Protein AF-A0A423PJA5-F1 (afdb_monomer)

Organism: NCBI:txid856730

Radius of gyration: 17.94 Å; Cα contacts (8 Å, |Δi|>4): 238; chains: 1; bounding box: 51×31×50 Å

Nearest PDB structures (foldseek):
  8qsy-assembly1_PK  TM=5.350E-01  e=9.791E-05  Haloferax tailed virus 1
  8qsy-assembly1_PD  TM=5.279E-01  e=7.095E-05  Haloferax tailed virus 1
  8qsy-assembly1_PH  TM=5.359E-01  e=2.573E-04  Haloferax tailed virus 1
  8qqn-assembly1_PG  TM=5.393E-01  e=2.927E-04  Haloferax tailed virus 1
  8qsy-assembly1_PL  TM=5.377E-01  e=3.122E-04  Haloferax tailed virus 1

Secondary structure (DSSP, 8-state):
------HHHHHHHHHHHHHHTSS-GGGGSHHHHHHHHHHHHHHHT---S-TTS-HHHHHHHHHHHHHHSEEEEEEETTEEEE-SEEEEEEETTEEEEEEEEE--TTSPEEEEEEGGGEEEEESS--TT-TTS---HHHHTT--HHHHHHHHHHHHHHH-

pLDDT: mean 83.85, std 16.18, range [37.81, 98.19]

Sequence (159 aa):
MEQRANYTEQALQFRADHIIGRRNLAELTGTVQTCVSLWEHGLSQAETSIDLLTPEVLGMAGRSLGFCGEALFVMRGDTLVAANSWTVSTRGSKPVAYRVTVPDTGGGRSDTVLAGEVLHFKIGIPVERPWTGTSPLHRASLTAEMLYAVEDALADVFT

Mean predicted aligned error: 8.32 Å

Solvent-accessible surface area (backbone atoms only — not comparable to full-atom values): 8910 Å² total; per-residue (Å²): 134,85,81,76,74,52,61,67,58,44,55,48,45,52,51,48,50,65,74,64,52,91,56,62,67,34,68,73,29,70,66,47,48,51,55,25,47,52,36,16,52,54,37,28,71,53,88,70,96,50,84,67,62,35,44,65,55,30,19,54,35,20,40,33,29,46,64,51,5,32,32,45,27,37,60,55,87,93,39,66,44,62,42,81,48,73,50,76,44,64,60,94,74,37,68,53,31,34,43,35,28,33,75,47,81,85,64,56,50,78,46,79,46,49,42,91,43,45,51,74,52,65,37,70,58,43,88,94,44,68,79,46,40,33,21,56,51,73,73,66,72,58,49,30,66,60,53,43,54,52,52,55,62,45,45,79,74,78,112

Foldseek 3Di:
DDDQPDLVVLVVVVVVCVVVPPDALLCVFPVLVVVLQCQLQVQLPDDDPQPQSHSNVRSQQSNCCQAFQKWKWFADPSYTFTFPDWDFDDDPLHTFKIFTWGDDSRGTDTDIDTPVRMDMGGDCQDPVRNPHHGHPCVVVVDHSVNSVVVRVVVVVVPD

Structure (mmCIF, N/CA/C/O backbone):
data_AF-A0A423PJA5-F1
#
_entry.id   AF-A0A423PJA5-F1
#
loop_
_atom_site.group_PDB
_atom_site.id
_atom_site.type_symbol
_atom_site.label_atom_id
_atom_site.label_alt_id
_atom_site.label_comp_id
_atom_site.label_asym_id
_atom_site.label_entity_id
_atom_site.label_seq_id
_atom_site.pdbx_PDB_ins_code
_atom_site.Cartn_x
_atom_site.Cartn_y
_atom_site.Cartn_z
_atom_site.occupancy
_atom_site.B_iso_or_equiv
_atom_site.auth_seq_id
_atom_site.auth_comp_id
_atom_site.auth_asym_id
_atom_site.auth_atom_id
_atom_site.pdbx_PDB_model_num
ATOM 1 N N . MET A 1 1 ? -35.897 12.615 -9.085 1.00 37.81 1 MET A N 1
ATOM 2 C CA . MET A 1 1 ? -35.760 11.160 -9.296 1.00 37.81 1 MET A CA 1
ATOM 3 C C . MET A 1 1 ? -34.346 10.939 -9.785 1.00 37.81 1 MET A C 1
ATOM 5 O O . MET A 1 1 ? -34.044 11.270 -10.920 1.00 37.81 1 MET A O 1
ATOM 9 N N . GLU A 1 2 ? -33.462 10.571 -8.867 1.00 41.28 2 GLU A N 1
ATOM 10 C CA . GLU A 1 2 ? -32.017 10.528 -9.082 1.00 41.28 2 GLU A CA 1
ATOM 11 C C . GLU A 1 2 ? -31.650 9.233 -9.813 1.00 41.28 2 GLU A C 1
ATOM 13 O O . GLU A 1 2 ? -32.038 8.134 -9.410 1.00 41.28 2 GLU A O 1
ATOM 18 N N . GLN A 1 3 ? -31.007 9.387 -10.966 1.00 44.28 3 GLN A N 1
ATOM 19 C CA . GLN A 1 3 ? -30.759 8.325 -11.927 1.00 44.28 3 GLN A CA 1
ATOM 20 C C . GLN A 1 3 ? -29.608 7.449 -11.417 1.00 44.28 3 GLN A C 1
ATOM 22 O O . GLN A 1 3 ? -28.446 7.837 -11.480 1.00 44.28 3 GLN A O 1
ATOM 27 N N . ARG A 1 4 ? -29.941 6.264 -10.885 1.00 47.69 4 ARG A N 1
ATOM 28 C CA . ARG A 1 4 ? -28.988 5.174 -10.629 1.00 47.69 4 ARG A CA 1
ATOM 29 C C . ARG A 1 4 ? -28.304 4.815 -11.952 1.00 47.69 4 ARG A C 1
ATOM 31 O O . ARG A 1 4 ? -28.901 4.104 -12.758 1.00 47.69 4 ARG A O 1
ATOM 38 N N . ALA A 1 5 ? -27.090 5.310 -12.183 1.00 49.97 5 ALA A N 1
ATOM 39 C CA . ALA A 1 5 ? -26.222 4.790 -13.237 1.00 49.97 5 ALA A CA 1
ATOM 40 C C . ALA A 1 5 ? -26.128 3.265 -13.071 1.00 49.97 5 ALA A C 1
ATOM 42 O O . ALA A 1 5 ? -25.928 2.769 -11.956 1.00 49.97 5 ALA A O 1
ATOM 43 N N . ASN A 1 6 ? -26.379 2.527 -14.148 1.00 61.97 6 ASN A N 1
ATOM 44 C CA . ASN A 1 6 ? -26.658 1.097 -14.111 1.00 61.97 6 ASN A CA 1
ATOM 45 C C . ASN A 1 6 ? -25.429 0.355 -13.548 1.00 61.97 6 ASN A C 1
ATOM 47 O O . ASN A 1 6 ? -24.307 0.621 -13.968 1.00 61.97 6 ASN A O 1
ATOM 51 N N . TYR A 1 7 ? -25.590 -0.556 -12.585 1.00 56.84 7 TYR A N 1
ATOM 52 C CA . TYR A 1 7 ? -24.458 -1.207 -11.892 1.00 56.84 7 TYR A CA 1
ATOM 53 C C . TYR A 1 7 ? -23.451 -1.868 -12.850 1.00 56.84 7 TYR A C 1
ATOM 55 O O . TYR A 1 7 ? -22.246 -1.880 -12.600 1.00 56.84 7 TYR A O 1
ATOM 63 N N . THR A 1 8 ? -23.936 -2.377 -13.982 1.00 62.88 8 THR A N 1
ATOM 64 C CA . THR A 1 8 ? -23.105 -2.921 -15.059 1.00 62.88 8 THR A CA 1
ATOM 65 C C . THR A 1 8 ? -22.234 -1.851 -15.722 1.00 62.88 8 THR A C 1
ATOM 67 O O . THR A 1 8 ? -21.071 -2.115 -16.005 1.00 62.88 8 THR A O 1
ATOM 70 N N . GLU A 1 9 ? -22.752 -0.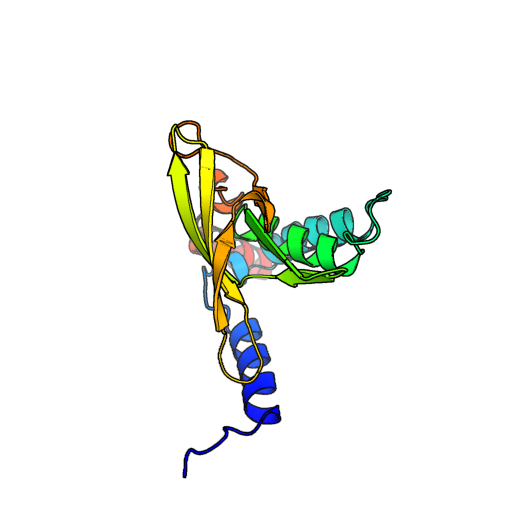639 -15.925 1.00 59.44 9 GLU A N 1
ATOM 71 C CA . GLU A 1 9 ? -21.997 0.490 -16.489 1.00 59.44 9 GLU A CA 1
ATOM 72 C C . GLU A 1 9 ? -20.883 0.927 -15.539 1.00 59.44 9 GLU A C 1
ATOM 74 O O . GLU A 1 9 ? -19.767 1.177 -15.981 1.00 59.44 9 GLU A O 1
ATOM 79 N N . GLN A 1 10 ? -21.141 0.932 -14.229 1.00 58.50 10 GLN A N 1
ATOM 80 C CA . GLN A 1 10 ? -20.127 1.289 -13.233 1.00 58.50 10 GLN A CA 1
ATOM 81 C C . GLN A 1 10 ? -19.026 0.223 -13.132 1.00 58.50 10 GLN A C 1
ATOM 83 O O . GLN A 1 10 ? -17.844 0.559 -13.125 1.00 58.50 10 GLN A O 1
ATOM 88 N N . ALA A 1 11 ? -19.375 -1.068 -13.139 1.00 59.41 11 ALA A N 1
ATOM 89 C CA . ALA A 1 11 ? -18.390 -2.154 -13.176 1.00 59.41 11 ALA A CA 1
ATOM 90 C C . ALA A 1 11 ? -17.549 -2.149 -14.470 1.00 59.41 11 ALA A C 1
ATOM 92 O O . ALA A 1 11 ? -16.344 -2.405 -14.431 1.00 59.41 11 ALA A O 1
ATOM 93 N N . LEU A 1 12 ? -18.164 -1.833 -15.615 1.00 63.25 12 LEU A N 1
ATOM 94 C CA . LEU A 1 12 ? -17.458 -1.653 -16.885 1.00 63.25 12 LEU A CA 1
ATOM 95 C C . LEU A 1 12 ? -16.555 -0.417 -16.860 1.00 63.25 12 LEU A C 1
ATOM 97 O O . LEU A 1 12 ? -15.438 -0.498 -17.359 1.00 63.25 12 LEU A O 1
ATOM 101 N N . GLN A 1 13 ? -16.983 0.677 -16.226 1.00 57.47 13 GLN A N 1
ATOM 102 C CA . GLN A 1 13 ? -16.166 1.876 -16.056 1.00 57.47 13 GLN A CA 1
ATOM 103 C C . GLN A 1 13 ? -14.954 1.611 -15.160 1.00 57.47 13 GLN A C 1
ATOM 105 O O . GLN A 1 13 ? -13.861 2.033 -15.501 1.00 57.47 13 GLN A O 1
ATOM 110 N N . PHE A 1 14 ? -15.094 0.856 -14.066 1.00 53.62 14 PHE A N 1
ATOM 111 C CA . PHE A 1 14 ? -13.943 0.461 -13.243 1.00 53.62 14 PHE A CA 1
ATOM 112 C C . PHE A 1 14 ? -12.952 -0.418 -14.009 1.00 53.62 14 PHE A C 1
ATOM 114 O O . PHE A 1 14 ? -11.743 -0.247 -13.868 1.00 53.62 14 PHE A O 1
ATOM 121 N N . ARG A 1 15 ? -13.445 -1.338 -14.849 1.00 50.06 15 ARG A N 1
ATOM 122 C CA . ARG A 1 15 ? -12.581 -2.115 -15.750 1.00 50.06 15 ARG A CA 1
ATOM 123 C C . ARG A 1 15 ? -11.906 -1.221 -16.784 1.00 50.06 15 ARG A C 1
ATOM 125 O O . ARG A 1 15 ? -10.712 -1.372 -17.004 1.00 50.06 15 ARG A O 1
ATOM 132 N N . ALA A 1 16 ? -12.637 -0.283 -17.379 1.00 43.88 16 ALA A N 1
ATOM 133 C CA . ALA A 1 16 ? -12.084 0.682 -18.320 1.00 43.88 16 ALA A CA 1
ATOM 134 C C . ALA A 1 16 ? -11.022 1.567 -17.649 1.00 43.88 16 ALA A C 1
ATOM 136 O O . ALA A 1 16 ? -9.939 1.714 -18.192 1.00 43.88 16 ALA A O 1
ATOM 137 N N . ASP A 1 17 ? -11.266 2.067 -16.439 1.00 51.88 17 ASP A N 1
ATOM 138 C CA . ASP A 1 17 ? -10.322 2.875 -15.660 1.00 51.88 17 ASP A CA 1
ATOM 139 C C . ASP A 1 17 ? -9.079 2.069 -15.234 1.00 51.88 17 ASP A C 1
ATOM 141 O O . ASP A 1 17 ? -7.977 2.618 -15.200 1.00 51.88 17 ASP A O 1
ATOM 145 N N . HIS A 1 18 ? -9.231 0.769 -14.945 1.00 45.59 18 HIS A N 1
ATOM 146 C CA . HIS A 1 18 ? -8.112 -0.150 -14.706 1.00 45.59 18 HIS A CA 1
ATOM 147 C C . HIS A 1 18 ? -7.272 -0.364 -15.973 1.00 45.59 18 HIS A C 1
ATOM 149 O O . HIS A 1 18 ? -6.048 -0.369 -15.902 1.00 45.59 18 HIS A O 1
ATOM 155 N N . ILE A 1 19 ? -7.924 -0.491 -17.131 1.00 44.16 19 ILE A N 1
ATOM 156 C CA . ILE A 1 19 ? -7.271 -0.620 -18.442 1.00 44.16 19 ILE A CA 1
ATOM 157 C C . ILE A 1 19 ? -6.598 0.700 -18.862 1.00 44.16 19 ILE A C 1
ATOM 159 O O . ILE A 1 19 ? -5.558 0.679 -19.510 1.00 44.16 19 ILE A O 1
ATOM 163 N N . ILE A 1 20 ? -7.167 1.848 -18.481 1.00 45.25 20 ILE A N 1
ATOM 164 C CA . ILE A 1 20 ? -6.730 3.186 -18.913 1.00 45.25 20 ILE A CA 1
ATOM 165 C C . ILE A 1 20 ? -5.661 3.791 -17.978 1.00 45.25 20 ILE A C 1
ATOM 167 O O . ILE A 1 20 ? -5.079 4.817 -18.312 1.00 45.25 20 ILE A O 1
ATOM 171 N N . GLY A 1 21 ? -5.328 3.149 -16.850 1.00 46.75 21 GLY A N 1
ATOM 172 C CA . GLY A 1 21 ? -4.135 3.473 -16.055 1.00 46.75 21 GLY A CA 1
ATOM 173 C C . GLY A 1 21 ? -4.061 4.942 -15.630 1.00 46.75 21 GLY A C 1
ATOM 174 O O . GLY A 1 21 ? -3.254 5.723 -16.127 1.00 46.75 21 GLY A O 1
ATOM 175 N N . ARG A 1 22 ? -4.911 5.353 -14.685 1.00 42.94 22 ARG A N 1
ATOM 176 C CA . ARG A 1 22 ? -5.034 6.761 -14.254 1.00 42.94 22 ARG A CA 1
ATOM 177 C C . ARG A 1 22 ? -3.806 7.335 -13.519 1.00 42.94 22 ARG A C 1
ATOM 179 O O . ARG A 1 22 ? -3.855 8.490 -13.091 1.00 42.94 22 ARG A O 1
ATOM 186 N N . ARG A 1 23 ? -2.726 6.571 -13.328 1.00 53.56 23 ARG A N 1
ATOM 187 C CA . ARG A 1 23 ? -1.501 7.004 -12.639 1.00 53.56 23 ARG A CA 1
ATOM 188 C C . ARG A 1 23 ? -0.270 6.452 -13.354 1.00 53.56 23 ARG A C 1
ATOM 190 O O . ARG A 1 23 ? -0.214 5.267 -13.613 1.00 53.56 23 ARG A O 1
ATOM 197 N N . ASN A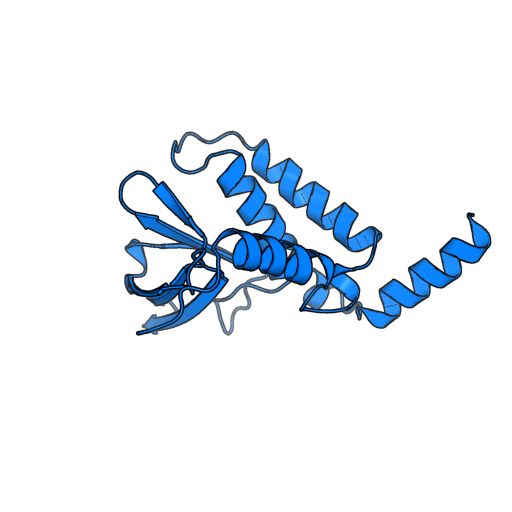 1 24 ? 0.681 7.347 -13.644 1.00 54.94 24 ASN A N 1
ATOM 198 C CA . ASN A 1 24 ? 2.034 7.111 -14.168 1.00 54.94 24 ASN A CA 1
ATOM 199 C C . ASN A 1 24 ? 2.169 6.093 -15.319 1.00 54.94 24 ASN A C 1
ATOM 201 O O . ASN A 1 24 ? 1.989 4.901 -15.130 1.00 54.94 24 ASN A O 1
ATOM 205 N N . LEU A 1 25 ? 2.689 6.534 -16.472 1.00 57.84 25 LEU A N 1
ATOM 206 C CA . LEU A 1 25 ? 3.073 5.669 -17.608 1.00 57.84 25 LEU A CA 1
ATOM 207 C C . LEU A 1 25 ? 3.921 4.433 -17.196 1.00 57.84 25 LEU A C 1
ATOM 209 O O . LEU A 1 25 ? 3.875 3.413 -17.868 1.00 57.84 25 LEU A O 1
ATOM 213 N N . ALA A 1 26 ? 4.631 4.481 -16.058 1.00 58.00 26 ALA A N 1
ATOM 214 C CA . ALA A 1 26 ? 5.412 3.379 -15.497 1.00 58.00 26 ALA A CA 1
ATOM 215 C C . ALA A 1 26 ? 4.518 2.192 -15.135 1.00 58.00 26 ALA A C 1
ATOM 217 O O . ALA A 1 26 ? 4.919 1.051 -15.326 1.00 58.00 26 ALA A O 1
ATOM 218 N N . GLU A 1 27 ? 3.306 2.452 -14.636 1.00 63.88 27 GLU A N 1
ATOM 219 C CA . GLU A 1 27 ? 2.331 1.411 -14.320 1.00 63.88 27 GLU A CA 1
ATOM 220 C C . GLU A 1 27 ? 1.878 0.666 -15.580 1.00 63.88 27 GLU A C 1
ATOM 222 O O . GLU A 1 27 ? 1.397 -0.451 -15.471 1.00 63.88 27 GLU A O 1
ATOM 227 N N . LEU A 1 28 ? 2.064 1.229 -16.776 1.00 69.06 28 LEU A N 1
ATOM 228 C CA . LEU A 1 28 ? 1.690 0.592 -18.041 1.00 69.06 28 LEU A CA 1
ATOM 229 C C . LEU A 1 28 ? 2.825 -0.231 -18.670 1.00 69.06 28 LEU A C 1
ATOM 231 O O . LEU A 1 28 ? 2.580 -0.956 -19.629 1.00 69.06 28 LEU A O 1
ATOM 235 N N . THR A 1 29 ? 4.046 -0.145 -18.136 1.00 82.62 29 THR A N 1
ATOM 236 C CA . THR A 1 29 ? 5.208 -0.886 -18.656 1.00 82.62 29 THR A CA 1
ATOM 237 C C . THR A 1 29 ? 5.144 -2.370 -18.288 1.00 82.62 29 THR A C 1
ATOM 239 O O . THR A 1 29 ? 4.713 -2.743 -17.186 1.00 82.62 29 THR A O 1
ATOM 242 N N . GLY A 1 30 ? 5.601 -3.238 -19.193 1.00 83.06 30 GLY A N 1
ATOM 243 C CA . GLY A 1 30 ? 5.575 -4.692 -18.993 1.00 83.06 30 GLY A CA 1
ATOM 244 C C . GLY A 1 30 ? 6.488 -5.141 -17.848 1.00 83.06 30 GLY A C 1
ATOM 245 O O . GLY A 1 30 ? 6.139 -6.030 -17.064 1.00 83.06 30 GLY A O 1
ATOM 246 N N . THR A 1 31 ? 7.630 -4.473 -17.689 1.00 87.31 31 THR A N 1
ATOM 247 C CA . THR A 1 31 ? 8.605 -4.732 -16.626 1.00 87.31 31 THR A CA 1
ATOM 248 C C . THR A 1 31 ? 8.022 -4.406 -15.258 1.00 87.31 31 THR A C 1
ATOM 250 O O . THR A 1 31 ? 8.132 -5.215 -14.334 1.00 87.31 31 THR A O 1
ATOM 253 N N . VAL A 1 32 ? 7.354 -3.256 -15.103 1.00 87.69 32 VAL A N 1
ATOM 254 C CA . VAL A 1 32 ? 6.719 -2.901 -13.824 1.00 87.69 32 VAL A CA 1
ATOM 255 C C . VAL A 1 32 ? 5.585 -3.857 -13.509 1.00 87.69 32 VAL A C 1
ATOM 257 O O . VAL A 1 32 ? 5.533 -4.350 -12.385 1.00 87.69 32 VAL A O 1
ATOM 260 N N . GLN A 1 33 ? 4.716 -4.175 -14.473 1.00 89.25 33 GLN A N 1
ATOM 261 C CA . GLN A 1 33 ? 3.634 -5.137 -14.244 1.00 89.25 33 GLN A CA 1
ATOM 262 C C . GLN A 1 33 ? 4.172 -6.517 -13.847 1.00 89.25 33 GLN A C 1
ATOM 264 O O . GLN A 1 33 ? 3.621 -7.141 -12.941 1.00 89.25 33 GLN A O 1
ATOM 269 N N . THR A 1 34 ? 5.286 -6.965 -14.433 1.00 91.31 34 THR A N 1
ATOM 270 C CA . THR A 1 34 ? 5.953 -8.219 -14.043 1.00 91.31 34 THR A CA 1
ATOM 271 C C . THR A 1 34 ? 6.469 -8.150 -12.605 1.00 91.31 34 THR A C 1
ATOM 273 O O . THR A 1 34 ? 6.167 -9.025 -11.794 1.00 91.31 34 THR A O 1
ATOM 276 N N . CYS A 1 35 ? 7.191 -7.085 -12.248 1.00 91.31 35 CYS A N 1
ATOM 277 C CA . CYS A 1 35 ? 7.686 -6.875 -10.887 1.00 91.31 35 CYS A CA 1
ATOM 278 C C . CYS A 1 35 ? 6.547 -6.805 -9.863 1.00 91.31 35 CYS A C 1
ATOM 280 O O . CYS A 1 35 ? 6.620 -7.452 -8.823 1.00 91.31 35 CYS A O 1
ATOM 282 N N . VAL A 1 36 ? 5.480 -6.058 -10.145 1.00 92.50 36 VAL A N 1
ATOM 283 C CA . VAL A 1 36 ? 4.322 -5.955 -9.250 1.00 92.50 36 VAL A CA 1
ATOM 284 C C . VAL A 1 36 ? 3.591 -7.293 -9.138 1.00 92.50 36 VAL A C 1
ATOM 286 O O . VAL A 1 36 ? 3.191 -7.666 -8.038 1.00 92.50 36 VAL A O 1
ATOM 289 N N . SER A 1 37 ? 3.493 -8.058 -10.228 1.00 94.38 37 SER A N 1
ATOM 290 C CA . SER A 1 37 ? 2.908 -9.404 -10.203 1.00 94.38 37 SER A CA 1
ATOM 291 C C . SER A 1 37 ? 3.679 -10.344 -9.275 1.00 94.38 37 SER A C 1
ATOM 293 O O . SER A 1 37 ? 3.056 -11.132 -8.573 1.00 94.38 37 SER A O 1
ATOM 295 N N . LEU A 1 38 ? 5.014 -10.230 -9.195 1.00 95.12 38 LEU A N 1
ATOM 296 C CA . LEU A 1 38 ? 5.815 -11.001 -8.232 1.00 95.12 38 LEU A CA 1
ATOM 297 C C . LEU A 1 38 ? 5.459 -10.661 -6.779 1.00 95.12 38 LEU A C 1
ATOM 299 O O . LEU A 1 38 ? 5.416 -11.554 -5.936 1.00 95.12 38 LEU A O 1
ATOM 303 N N . TRP A 1 39 ? 5.188 -9.390 -6.477 1.00 94.88 39 TRP A N 1
ATOM 304 C CA . TRP A 1 39 ? 4.789 -8.956 -5.135 1.00 94.88 39 TRP A CA 1
ATOM 305 C C . TRP A 1 39 ? 3.384 -9.436 -4.785 1.00 94.88 39 TRP A C 1
ATOM 307 O O . TRP A 1 39 ? 3.168 -9.968 -3.700 1.00 94.88 39 TRP A O 1
ATOM 317 N N . GLU A 1 40 ? 2.446 -9.261 -5.713 1.00 96.12 40 GLU A N 1
ATOM 318 C CA . GLU A 1 40 ? 1.065 -9.724 -5.598 1.00 96.12 40 GLU A CA 1
ATOM 319 C C . GLU A 1 40 ? 1.014 -11.241 -5.359 1.00 96.12 40 GLU A C 1
ATOM 321 O O . GLU A 1 40 ? 0.445 -11.688 -4.362 1.00 96.12 40 GLU A O 1
ATOM 326 N N . HIS A 1 41 ? 1.692 -12.032 -6.199 1.00 96.88 41 HIS A N 1
ATOM 327 C CA . HIS A 1 41 ? 1.758 -13.483 -6.022 1.00 96.88 41 HIS A CA 1
ATOM 328 C C . HIS A 1 41 ? 2.477 -13.872 -4.732 1.00 96.88 41 HIS A C 1
ATOM 330 O O . HIS A 1 41 ? 1.944 -14.668 -3.962 1.00 96.88 41 HIS A O 1
ATOM 336 N N . GLY A 1 42 ? 3.656 -13.302 -4.471 1.00 96.06 42 GLY A N 1
ATOM 337 C CA . GLY A 1 42 ? 4.460 -13.644 -3.299 1.00 96.06 42 GLY A CA 1
ATOM 338 C C . GLY A 1 42 ? 3.713 -13.421 -1.984 1.00 96.06 42 GLY A C 1
ATOM 339 O O . GLY A 1 42 ? 3.752 -14.280 -1.109 1.00 96.06 42 GLY A O 1
ATOM 340 N N . LEU A 1 43 ? 2.981 -12.309 -1.862 1.00 96.50 43 LEU A N 1
ATOM 341 C CA . LEU A 1 43 ? 2.156 -12.040 -0.683 1.00 96.50 43 LEU A CA 1
ATOM 342 C C . LEU A 1 43 ? 0.902 -12.917 -0.632 1.00 96.50 43 LEU A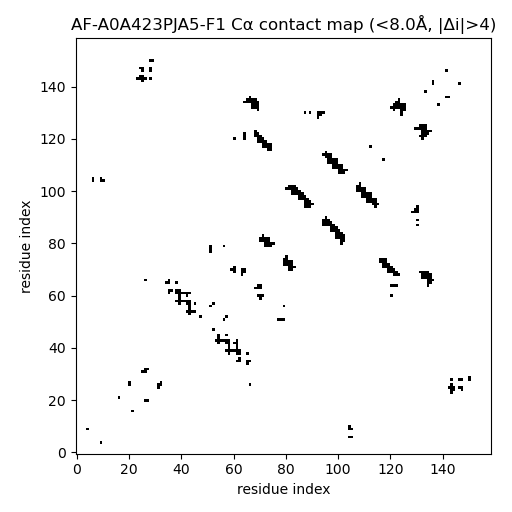 C 1
ATOM 344 O O . LEU A 1 43 ? 0.565 -13.391 0.447 1.00 96.50 43 LEU A O 1
ATOM 348 N N . SER A 1 44 ? 0.243 -13.195 -1.761 1.00 97.38 44 SER A N 1
ATOM 349 C CA . SER A 1 44 ? -0.939 -14.076 -1.777 1.00 97.38 44 SER A CA 1
ATOM 350 C C . SER A 1 44 ? -0.651 -15.501 -1.284 1.00 97.38 44 SER A C 1
ATOM 352 O O . SER A 1 44 ? -1.544 -16.166 -0.769 1.00 97.38 44 SER A O 1
ATOM 354 N N . GLN A 1 45 ? 0.592 -15.969 -1.433 1.00 97.25 45 GLN A N 1
ATOM 355 C CA . GLN A 1 45 ? 1.036 -17.296 -0.998 1.00 97.25 45 GLN A CA 1
ATOM 356 C C . GLN A 1 45 ? 1.612 -17.301 0.427 1.00 97.25 45 GLN A C 1
ATOM 358 O O . GLN A 1 45 ? 2.059 -18.345 0.898 1.00 97.25 45 GLN A O 1
ATOM 363 N N . ALA A 1 46 ? 1.661 -16.154 1.110 1.00 95.38 46 ALA A N 1
ATOM 364 C CA . ALA A 1 46 ? 2.245 -16.080 2.440 1.00 95.38 46 ALA A CA 1
ATOM 365 C C . ALA A 1 46 ? 1.355 -16.786 3.474 1.00 95.38 46 ALA A C 1
ATOM 367 O O . ALA A 1 46 ? 0.156 -16.528 3.576 1.00 95.38 46 ALA A O 1
ATOM 368 N N . GLU A 1 47 ? 1.963 -17.655 4.279 1.00 94.56 47 GLU A N 1
ATOM 369 C CA . GLU A 1 47 ? 1.279 -18.328 5.379 1.00 94.56 47 GLU A CA 1
ATOM 370 C C . GLU A 1 47 ? 1.110 -17.380 6.573 1.00 94.56 47 GLU A C 1
ATOM 372 O O . GLU A 1 47 ? 2.037 -16.679 6.984 1.00 94.56 47 GLU A O 1
ATOM 377 N N . THR A 1 48 ? -0.088 -17.369 7.153 1.00 93.50 48 THR A N 1
ATOM 378 C CA . THR A 1 48 ? -0.451 -16.504 8.278 1.00 93.50 48 THR A CA 1
ATOM 379 C C . THR A 1 48 ? -1.369 -17.247 9.238 1.00 93.50 48 THR A C 1
ATOM 381 O O . THR A 1 48 ? -2.217 -18.030 8.823 1.00 93.50 48 THR A O 1
ATOM 384 N N . SER A 1 49 ? -1.216 -16.987 10.536 1.00 94.62 49 SER A N 1
ATOM 385 C CA . SER A 1 49 ? -2.133 -17.467 11.577 1.00 94.62 49 SER A CA 1
ATOM 386 C C . SER A 1 49 ? -3.350 -16.554 11.776 1.00 94.62 49 SER A C 1
ATOM 388 O O . SER A 1 49 ? -4.138 -16.776 12.691 1.00 94.62 49 SER A O 1
ATOM 390 N N . ILE A 1 50 ? -3.476 -15.495 10.968 1.00 94.50 50 ILE A N 1
ATOM 391 C CA . ILE A 1 50 ? -4.549 -14.501 11.047 1.00 94.50 50 ILE A CA 1
ATOM 392 C C . ILE A 1 50 ? -5.548 -14.747 9.918 1.00 94.50 50 ILE A C 1
ATOM 394 O O . ILE A 1 50 ? -5.250 -14.442 8.764 1.00 94.50 50 ILE A O 1
ATOM 398 N N . ASP A 1 51 ? -6.753 -15.193 10.269 1.00 93.50 51 ASP A N 1
ATOM 399 C CA . ASP A 1 51 ? -7.809 -15.559 9.310 1.00 93.50 51 ASP A CA 1
ATOM 400 C C . ASP A 1 51 ? -8.239 -14.403 8.389 1.00 93.50 51 ASP A C 1
ATOM 402 O O . ASP A 1 51 ? -8.614 -14.615 7.238 1.00 93.50 51 ASP A O 1
ATOM 406 N N . LEU A 1 52 ? -8.147 -13.158 8.872 1.00 94.81 52 LEU A N 1
ATOM 407 C CA . LEU A 1 52 ? -8.474 -11.960 8.090 1.00 94.81 52 LEU A CA 1
ATOM 408 C C . LEU A 1 52 ? -7.486 -11.688 6.948 1.00 94.81 52 LEU A C 1
ATOM 410 O O . LEU A 1 52 ? -7.837 -11.015 5.979 1.00 94.81 52 LEU A O 1
ATOM 414 N N . LEU A 1 53 ? -6.247 -12.171 7.057 1.00 95.88 53 LEU A N 1
ATOM 415 C CA . LEU A 1 53 ? -5.200 -11.974 6.056 1.00 95.88 53 LEU A CA 1
ATOM 416 C C . LEU A 1 53 ? -5.279 -13.062 4.986 1.00 95.88 53 LEU A C 1
ATOM 418 O O . LEU A 1 53 ? -4.357 -13.849 4.800 1.00 95.88 53 LEU A O 1
ATOM 422 N N . THR A 1 54 ? -6.408 -13.108 4.284 1.00 96.12 54 THR A N 1
ATOM 423 C CA . THR A 1 54 ? -6.624 -14.072 3.205 1.00 96.12 54 THR A CA 1
ATOM 424 C C . THR A 1 54 ? -5.628 -13.854 2.054 1.00 96.12 54 THR A C 1
ATOM 426 O O . THR A 1 54 ? -5.126 -12.736 1.875 1.00 96.12 54 THR A O 1
ATOM 429 N N . PRO A 1 55 ? -5.381 -14.875 1.210 1.00 96.94 55 PRO A N 1
ATOM 430 C CA . PRO A 1 55 ? -4.579 -14.733 -0.008 1.00 96.94 55 PRO A CA 1
ATOM 431 C C . PRO A 1 55 ? -4.984 -13.541 -0.884 1.00 96.94 55 PRO A C 1
ATOM 433 O O . PRO A 1 55 ? -4.130 -12.859 -1.445 1.00 96.94 55 PRO A O 1
ATOM 436 N N . GLU A 1 56 ? -6.286 -13.252 -0.966 1.00 96.31 56 GLU A N 1
ATOM 437 C CA . GLU A 1 56 ? -6.828 -12.118 -1.717 1.00 96.31 56 GLU A CA 1
ATOM 438 C C . GLU A 1 56 ? -6.425 -10.772 -1.096 1.00 96.31 56 GLU A C 1
ATOM 440 O O . GLU A 1 56 ? -5.934 -9.885 -1.795 1.00 96.31 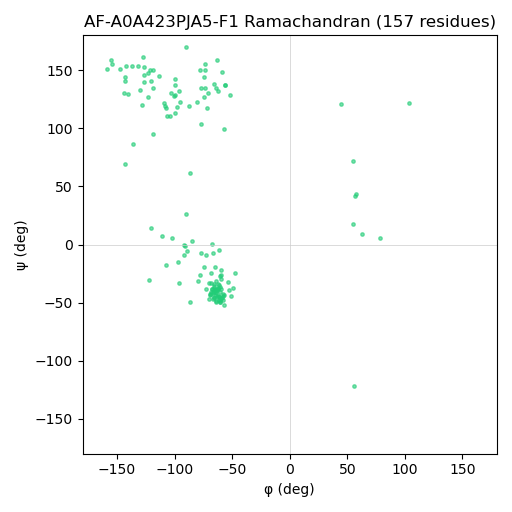56 GLU A O 1
ATOM 445 N N . VAL A 1 57 ? -6.569 -10.624 0.227 1.00 96.88 57 VAL A N 1
ATOM 446 C CA . VAL A 1 57 ? -6.162 -9.409 0.953 1.00 96.88 57 VAL A CA 1
ATOM 447 C C . VAL A 1 57 ? -4.664 -9.171 0.810 1.00 96.88 57 VAL A C 1
ATOM 449 O O . VAL A 1 57 ? -4.236 -8.047 0.536 1.00 96.88 57 VAL A O 1
ATOM 452 N N . LEU A 1 58 ? -3.862 -10.223 0.968 1.00 97.62 58 LEU A N 1
ATOM 453 C CA . LEU A 1 58 ? -2.412 -10.136 0.843 1.00 97.62 58 LEU A CA 1
ATOM 454 C C . LEU A 1 58 ? -1.981 -9.846 -0.601 1.00 97.62 58 LEU A C 1
ATOM 456 O O . LEU A 1 58 ? -1.088 -9.024 -0.804 1.00 97.62 58 LEU A O 1
ATOM 460 N N . GLY A 1 59 ? -2.653 -10.421 -1.600 1.00 97.50 59 GLY A N 1
ATOM 461 C CA . GLY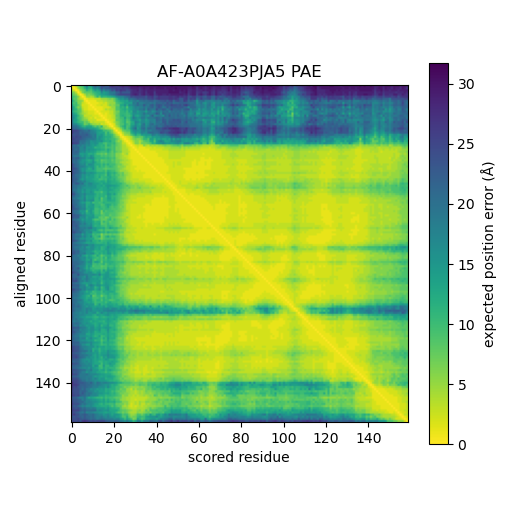 A 1 59 ? -2.442 -10.091 -3.011 1.00 97.50 59 GLY A CA 1
ATOM 462 C C . GLY A 1 59 ? -2.735 -8.618 -3.311 1.00 97.50 59 GLY A C 1
ATOM 463 O O . GLY A 1 59 ? -1.877 -7.909 -3.845 1.00 97.50 59 GLY A O 1
ATOM 464 N N . MET A 1 60 ? -3.894 -8.110 -2.869 1.00 95.94 60 MET A N 1
ATOM 465 C CA . MET A 1 60 ? -4.242 -6.686 -2.980 1.00 95.94 60 MET A CA 1
ATOM 466 C C . MET A 1 60 ? -3.202 -5.789 -2.299 1.00 95.94 60 MET A C 1
ATOM 468 O O 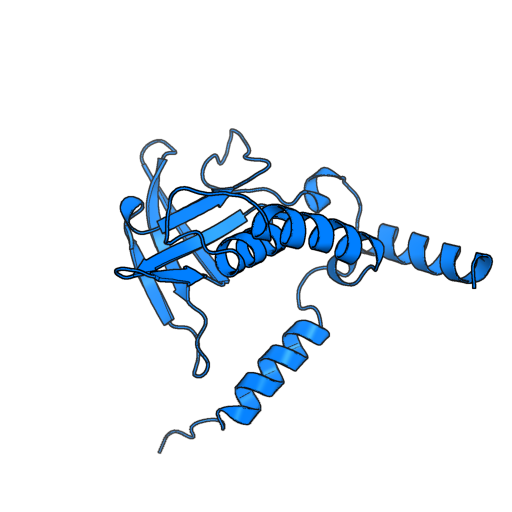. MET A 1 60 ? -2.792 -4.768 -2.860 1.00 95.94 60 MET A O 1
ATOM 472 N N . ALA A 1 61 ? -2.745 -6.177 -1.105 1.00 96.75 61 ALA A N 1
ATOM 473 C CA . ALA A 1 61 ? -1.695 -5.462 -0.395 1.00 96.75 61 ALA A CA 1
ATOM 474 C C . ALA A 1 61 ? -0.394 -5.449 -1.208 1.00 96.75 61 ALA A C 1
ATOM 476 O O . ALA A 1 61 ? 0.185 -4.383 -1.399 1.00 96.75 61 ALA A O 1
ATOM 477 N N . GLY A 1 62 ? 0.036 -6.595 -1.741 1.00 96.31 62 GLY A N 1
ATOM 478 C CA . GLY A 1 62 ? 1.251 -6.712 -2.547 1.00 96.31 62 GLY A CA 1
ATOM 479 C C . GLY A 1 62 ? 1.232 -5.833 -3.784 1.00 96.31 62 GLY A C 1
ATOM 480 O O . GLY A 1 62 ? 2.182 -5.080 -4.012 1.00 96.31 62 GLY A O 1
ATOM 481 N N . ARG A 1 63 ? 0.116 -5.837 -4.517 1.00 94.56 63 ARG A N 1
ATOM 482 C CA . ARG A 1 63 ? -0.068 -4.966 -5.678 1.00 94.56 63 ARG A CA 1
ATOM 483 C C . ARG A 1 63 ? 0.022 -3.484 -5.302 1.00 94.56 63 ARG A C 1
ATOM 485 O O . ARG A 1 63 ? 0.775 -2.728 -5.916 1.00 94.56 63 ARG A O 1
ATOM 492 N N . SER A 1 64 ? -0.707 -3.065 -4.266 1.00 93.44 64 SER A N 1
ATOM 493 C CA . SER A 1 64 ? -0.725 -1.668 -3.808 1.00 93.44 64 SER A CA 1
ATOM 494 C C . SER A 1 64 ? 0.640 -1.211 -3.278 1.00 93.44 64 SER A C 1
ATOM 496 O O . SER A 1 64 ? 1.090 -0.103 -3.573 1.00 93.44 64 SER A O 1
ATOM 498 N N . LEU A 1 65 ? 1.355 -2.076 -2.553 1.00 94.38 65 LEU A N 1
ATOM 499 C CA . LEU A 1 65 ? 2.718 -1.812 -2.090 1.00 94.38 65 LEU A CA 1
ATOM 500 C C . LEU A 1 65 ? 3.699 -1.662 -3.260 1.00 94.38 65 LEU A C 1
ATOM 502 O O . LEU A 1 65 ? 4.536 -0.760 -3.227 1.00 94.38 65 LEU A O 1
ATOM 506 N N . GLY A 1 66 ? 3.575 -2.489 -4.300 1.00 90.56 66 GLY A N 1
ATOM 507 C CA . GLY A 1 66 ? 4.406 -2.403 -5.501 1.00 90.56 66 GLY A CA 1
ATOM 508 C C . GLY A 1 66 ? 4.273 -1.061 -6.230 1.00 90.56 66 GLY A C 1
ATOM 509 O O . GLY A 1 66 ? 5.282 -0.487 -6.640 1.00 90.56 66 GLY A O 1
ATOM 510 N N . PHE A 1 67 ? 3.056 -0.516 -6.328 1.00 87.25 67 PHE A N 1
ATOM 511 C CA . PHE A 1 67 ? 2.813 0.762 -7.009 1.00 87.25 67 PHE A CA 1
ATOM 512 C C . PHE A 1 67 ? 2.984 1.990 -6.126 1.00 87.25 67 PHE A C 1
ATOM 514 O O . PHE A 1 67 ? 3.662 2.943 -6.510 1.00 87.25 67 PHE A O 1
ATOM 521 N N . CYS A 1 68 ? 2.368 1.997 -4.948 1.00 86.12 68 CYS A N 1
ATOM 522 C CA . CYS A 1 68 ? 2.247 3.191 -4.113 1.00 86.12 68 CYS A CA 1
ATOM 523 C C . CYS A 1 68 ? 3.154 3.147 -2.880 1.00 86.12 68 CYS A C 1
ATOM 525 O O . CYS A 1 68 ? 3.445 4.185 -2.291 1.00 86.12 68 CYS A O 1
ATOM 527 N N . GLY A 1 69 ? 3.646 1.966 -2.501 1.00 92.06 69 GLY A N 1
ATOM 528 C CA . GLY A 1 69 ? 4.419 1.773 -1.273 1.00 92.06 69 GLY A CA 1
ATOM 529 C C . GLY A 1 69 ? 3.572 1.699 -0.005 1.00 92.06 69 GLY A C 1
ATOM 530 O O . GLY A 1 69 ? 4.118 1.629 1.097 1.00 92.06 69 GLY A O 1
ATOM 531 N N . GLU A 1 70 ? 2.249 1.698 -0.144 1.00 95.25 70 GLU A N 1
ATOM 532 C CA . GLU A 1 70 ? 1.300 1.620 0.960 1.00 95.25 70 GLU A CA 1
ATOM 533 C C . GLU A 1 70 ? 0.033 0.863 0.547 1.00 95.25 70 GLU A C 1
ATOM 535 O O . GLU A 1 70 ? -0.343 0.845 -0.625 1.00 95.25 70 GLU A O 1
ATOM 540 N N . ALA A 1 71 ? -0.606 0.213 1.518 1.00 96.31 71 ALA A N 1
ATOM 541 C CA . ALA A 1 71 ? -1.904 -0.439 1.377 1.00 96.31 71 ALA A CA 1
ATOM 542 C C . ALA A 1 71 ? -2.686 -0.267 2.683 1.00 96.31 71 ALA A C 1
ATOM 544 O O . ALA A 1 71 ? -2.147 -0.529 3.765 1.00 96.31 71 ALA A O 1
ATOM 545 N N . LEU A 1 72 ? -3.942 0.172 2.597 1.00 96.94 72 LEU A N 1
ATOM 546 C CA . LEU A 1 72 ? -4.781 0.417 3.766 1.00 96.94 72 LEU A CA 1
ATOM 547 C C . LEU A 1 72 ? -6.066 -0.397 3.688 1.00 96.94 72 LEU A C 1
ATOM 549 O O . LEU A 1 72 ? -6.825 -0.304 2.724 1.00 96.94 72 LEU A O 1
ATOM 553 N N . PHE A 1 73 ? -6.324 -1.142 4.756 1.00 97.56 73 PHE A N 1
ATOM 554 C CA . PHE A 1 73 ? -7.548 -1.896 4.959 1.00 97.56 73 PHE A CA 1
ATOM 555 C C . PHE A 1 73 ? -8.234 -1.418 6.227 1.00 97.56 73 PHE A C 1
ATOM 557 O O . PHE A 1 73 ? -7.593 -1.143 7.242 1.00 97.56 73 PHE A O 1
ATOM 564 N N . VAL A 1 74 ? -9.551 -1.328 6.173 1.00 96.88 74 VAL A N 1
ATOM 565 C CA . VAL A 1 74 ? -10.389 -0.964 7.302 1.00 96.88 74 VAL A CA 1
ATOM 566 C C . VAL A 1 74 ? -10.990 -2.235 7.884 1.00 96.88 74 VAL A C 1
ATOM 568 O O . VAL A 1 74 ? -11.591 -3.024 7.157 1.00 96.88 74 VAL A O 1
ATOM 571 N N . MET A 1 75 ? -10.842 -2.426 9.192 1.00 96.38 75 MET A N 1
ATOM 572 C CA . MET A 1 75 ? -11.433 -3.558 9.899 1.00 96.38 75 MET A CA 1
ATOM 573 C C . MET A 1 75 ? -12.940 -3.336 10.060 1.00 96.38 75 MET A C 1
ATOM 575 O O . MET A 1 75 ? -13.398 -2.284 10.527 1.00 96.38 75 MET A O 1
ATOM 579 N N . ARG A 1 76 ? -13.725 -4.322 9.624 1.00 92.44 76 ARG A N 1
ATOM 580 C CA . ARG A 1 76 ? -15.191 -4.320 9.668 1.00 92.44 76 ARG A CA 1
ATOM 581 C C . ARG A 1 76 ? -15.668 -5.688 10.145 1.00 92.44 76 ARG A C 1
ATOM 583 O O . ARG A 1 76 ? -15.929 -6.576 9.336 1.00 92.44 76 ARG A O 1
ATOM 590 N N . GLY A 1 77 ? -15.751 -5.848 11.467 1.00 89.75 77 GLY A N 1
ATOM 591 C CA . GLY A 1 77 ? -16.020 -7.149 12.085 1.00 89.75 77 GLY A CA 1
ATOM 592 C C . GLY A 1 77 ? -14.978 -8.167 11.627 1.00 89.75 77 GLY A C 1
ATOM 593 O O . GLY A 1 77 ? -13.783 -7.907 11.743 1.00 89.75 77 GLY A O 1
ATOM 594 N N . ASP A 1 78 ? -15.444 -9.250 11.011 1.00 90.81 78 ASP A N 1
ATOM 595 C CA . ASP A 1 78 ? -14.603 -10.352 10.535 1.00 90.81 78 ASP A CA 1
ATOM 596 C C . ASP A 1 78 ? -14.122 -10.162 9.084 1.00 90.81 78 ASP A C 1
ATOM 598 O O . ASP A 1 78 ? -13.860 -11.126 8.368 1.00 90.81 78 ASP A O 1
ATOM 602 N N . THR A 1 79 ? -14.025 -8.914 8.613 1.00 92.81 79 THR A N 1
ATOM 603 C CA . THR A 1 79 ? -13.568 -8.602 7.250 1.00 92.81 79 THR A CA 1
ATOM 604 C C . THR A 1 79 ? -12.598 -7.425 7.208 1.00 92.81 79 THR A C 1
ATOM 606 O O . THR A 1 79 ? -12.630 -6.521 8.052 1.00 92.81 79 THR A O 1
ATOM 609 N N . LEU A 1 80 ? -11.745 -7.427 6.182 1.00 96.06 80 LEU A N 1
ATOM 610 C CA . LEU A 1 80 ? -10.871 -6.317 5.821 1.00 96.06 80 LEU A CA 1
ATOM 611 C C . LEU A 1 80 ? -11.361 -5.683 4.523 1.00 96.06 80 LEU A C 1
ATOM 613 O O . LEU A 1 80 ? -11.436 -6.336 3.487 1.00 96.06 80 LEU A O 1
ATOM 617 N N . VAL A 1 81 ? -11.668 -4.390 4.581 1.00 94.44 81 VAL A N 1
ATOM 618 C CA . VAL A 1 81 ? -12.174 -3.635 3.433 1.00 94.44 81 VAL A CA 1
ATOM 619 C C . VAL A 1 81 ? -11.086 -2.698 2.926 1.00 94.44 81 VAL A C 1
ATOM 621 O O . VAL A 1 81 ? -10.647 -1.810 3.656 1.00 94.44 81 VAL A O 1
ATOM 624 N N . ALA A 1 82 ? -10.637 -2.886 1.686 1.00 94.62 82 ALA A N 1
ATOM 625 C CA . ALA A 1 82 ? -9.607 -2.041 1.088 1.00 94.62 82 ALA A CA 1
ATOM 626 C C . ALA A 1 82 ? -10.093 -0.589 0.936 1.00 94.62 82 ALA A C 1
ATOM 628 O O . ALA A 1 82 ? -11.203 -0.340 0.469 1.00 94.62 82 ALA A O 1
ATOM 629 N N . ALA A 1 83 ? -9.252 0.376 1.301 1.00 92.88 83 ALA A N 1
ATOM 630 C CA . ALA A 1 83 ? -9.481 1.792 1.029 1.00 92.88 83 ALA A CA 1
ATOM 631 C C . ALA A 1 83 ? -8.675 2.227 -0.202 1.00 92.88 83 ALA A C 1
ATOM 633 O O . ALA A 1 83 ? -7.536 1.804 -0.383 1.00 92.88 83 ALA A O 1
ATOM 634 N N . ASN A 1 84 ? -9.236 3.105 -1.037 1.00 85.06 84 ASN A N 1
ATOM 635 C CA . ASN A 1 84 ? -8.557 3.603 -2.244 1.00 85.06 84 ASN A CA 1
ATOM 636 C C . ASN A 1 84 ? -7.869 4.967 -2.046 1.00 85.06 84 ASN A C 1
ATOM 638 O O . ASN A 1 84 ? -7.067 5.396 -2.876 1.00 85.06 84 ASN A O 1
ATOM 642 N N . SER A 1 85 ? -8.205 5.675 -0.968 1.00 87.75 85 SER A N 1
ATOM 643 C CA . SER A 1 85 ? -7.600 6.948 -0.588 1.00 87.75 85 SER A CA 1
ATOM 644 C C . SER A 1 85 ? -7.814 7.214 0.895 1.00 87.75 85 SER A C 1
ATOM 646 O O . SER A 1 85 ? -8.788 6.746 1.492 1.00 87.75 85 SER A O 1
ATOM 648 N N . TRP A 1 86 ? -6.891 7.954 1.501 1.00 93.94 86 TRP A N 1
ATOM 649 C CA . TRP A 1 86 ? -6.983 8.317 2.906 1.00 93.94 86 TRP A CA 1
ATOM 650 C C . TRP A 1 86 ? -6.209 9.588 3.233 1.00 93.94 86 TRP A C 1
ATOM 652 O O . TRP A 1 86 ? -5.262 9.967 2.547 1.00 93.94 86 TRP A O 1
ATOM 662 N N . THR A 1 87 ? -6.584 10.217 4.341 1.00 93.50 87 THR A N 1
ATOM 663 C CA . THR A 1 87 ? -5.744 11.179 5.056 1.00 93.50 87 THR A CA 1
ATOM 664 C C . THR A 1 87 ? -5.571 10.724 6.498 1.00 93.50 87 THR A C 1
ATOM 666 O O . THR A 1 87 ? -6.455 10.086 7.071 1.00 93.50 87 THR A O 1
ATOM 669 N N . VAL A 1 88 ? -4.414 11.019 7.090 1.00 94.38 88 VAL A N 1
ATOM 670 C CA . VAL A 1 88 ? -4.056 10.564 8.438 1.00 94.38 88 VAL A CA 1
ATOM 671 C C . VAL A 1 88 ? -3.842 11.748 9.366 1.00 94.38 88 VAL A C 1
ATOM 673 O O . VAL A 1 88 ? -3.179 12.723 9.023 1.00 94.38 88 VAL A O 1
ATOM 676 N N . SER A 1 89 ? -4.408 11.646 10.562 1.00 95.62 89 SER A N 1
ATOM 677 C CA . SER A 1 89 ? -4.120 12.543 11.676 1.00 95.62 89 SER A CA 1
ATOM 678 C C . SER A 1 89 ? -3.127 11.872 12.613 1.00 95.62 89 SER A C 1
ATOM 680 O O . SER A 1 89 ? -3.265 10.686 12.923 1.00 95.62 89 SER A O 1
ATOM 682 N N . THR A 1 90 ? -2.137 12.624 13.091 1.00 95.81 90 THR A N 1
ATOM 683 C CA . THR A 1 90 ? -1.077 12.103 13.964 1.00 95.81 90 THR A CA 1
ATOM 684 C C . THR A 1 90 ? -0.934 12.902 15.251 1.00 95.81 90 THR A C 1
ATOM 686 O O . THR A 1 90 ? -1.164 14.108 15.261 1.00 95.81 90 THR A O 1
ATOM 689 N N . ARG A 1 91 ? -0.453 12.255 16.315 1.00 96.62 91 ARG A N 1
ATOM 690 C CA . ARG A 1 91 ? -0.004 12.897 17.556 1.00 96.62 91 ARG A CA 1
ATOM 691 C C . ARG A 1 91 ? 1.394 12.387 17.897 1.00 96.62 91 ARG A C 1
ATOM 693 O O . ARG A 1 91 ? 1.580 11.186 18.061 1.00 96.62 9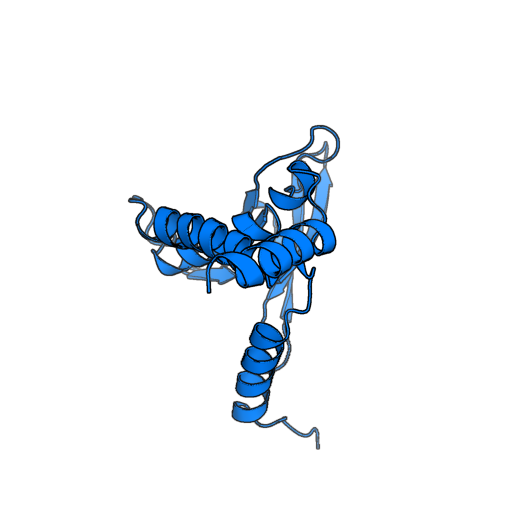1 ARG A O 1
ATOM 700 N N . GLY A 1 92 ? 2.380 13.284 17.970 1.00 93.56 92 GLY A N 1
ATOM 701 C CA . GLY A 1 92 ? 3.784 12.893 18.173 1.00 93.56 92 GLY A CA 1
ATOM 702 C C . GLY A 1 92 ? 4.288 11.931 17.091 1.00 93.56 92 GLY A C 1
ATOM 703 O O . GLY A 1 92 ? 4.879 10.904 17.411 1.00 93.56 92 GLY A O 1
ATOM 704 N N . SER A 1 93 ? 3.956 12.212 15.827 1.00 90.50 93 SER A N 1
ATOM 705 C CA . SER A 1 93 ? 4.281 11.382 14.653 1.00 90.50 93 SER A CA 1
ATOM 706 C C . SER A 1 93 ? 3.663 9.977 14.631 1.00 90.50 93 SER A C 1
ATOM 708 O O . SER A 1 93 ? 3.988 9.178 13.755 1.00 90.50 93 SER A O 1
ATOM 710 N N . LYS A 1 94 ? 2.739 9.667 15.548 1.00 94.31 94 LYS A N 1
ATOM 711 C CA . LYS A 1 94 ? 1.991 8.403 15.566 1.00 94.31 94 LYS A CA 1
ATOM 712 C C . LYS A 1 94 ? 0.568 8.616 15.041 1.00 94.31 94 LYS A C 1
ATOM 714 O O . LYS A 1 94 ? -0.089 9.546 15.516 1.00 94.31 94 LYS A O 1
ATOM 719 N N . PRO A 1 95 ? 0.072 7.798 14.095 1.00 96.31 95 PRO A N 1
ATOM 720 C CA . PRO A 1 95 ? -1.316 7.857 13.642 1.00 96.31 95 PRO A CA 1
ATOM 721 C C . PRO A 1 95 ? -2.317 7.705 14.788 1.00 96.31 95 PRO A C 1
ATOM 723 O O . PRO A 1 95 ? -2.146 6.847 15.651 1.00 96.31 95 PRO A O 1
ATOM 726 N N . VAL A 1 96 ? -3.366 8.527 14.779 1.00 98.06 96 VAL A N 1
ATOM 727 C CA . VAL A 1 96 ? -4.473 8.461 15.752 1.00 98.06 96 VAL A CA 1
ATOM 728 C C . VAL A 1 96 ? -5.832 8.259 15.088 1.00 98.06 96 VAL A C 1
ATOM 730 O O . VAL A 1 96 ? -6.702 7.615 15.667 1.00 98.06 96 VAL A O 1
ATOM 733 N N . ALA A 1 97 ? -6.008 8.759 13.865 1.00 97.81 97 ALA A N 1
ATOM 734 C CA . ALA A 1 97 ? -7.238 8.610 13.101 1.00 97.81 97 ALA A CA 1
ATOM 735 C C . ALA A 1 97 ? -6.957 8.690 11.601 1.00 97.81 97 ALA A C 1
ATOM 737 O O . ALA A 1 97 ? -5.982 9.317 11.173 1.00 97.81 97 ALA A O 1
ATOM 738 N N . TYR A 1 98 ? -7.848 8.091 10.821 1.00 97.56 98 TYR A N 1
ATOM 739 C CA . TYR A 1 98 ? -7.841 8.125 9.370 1.00 97.56 98 TYR A CA 1
ATOM 740 C C . TYR A 1 98 ? -9.194 8.608 8.865 1.00 97.56 98 TYR A C 1
ATOM 742 O O . TYR A 1 98 ? -10.237 8.207 9.376 1.00 97.56 98 TYR A O 1
ATOM 750 N N . ARG A 1 99 ? -9.177 9.443 7.831 1.00 96.50 99 ARG A N 1
ATOM 751 C CA . ARG A 1 99 ? -10.333 9.642 6.959 1.00 96.50 99 ARG A CA 1
ATOM 752 C C . ARG A 1 99 ? -10.085 8.799 5.723 1.00 96.50 99 ARG A C 1
ATOM 754 O O . ARG A 1 99 ? -9.141 9.086 4.997 1.00 96.50 99 ARG A O 1
ATOM 761 N N . VAL A 1 100 ? -10.884 7.764 5.524 1.00 93.75 100 VAL A N 1
ATOM 762 C CA . VAL A 1 100 ? -10.712 6.753 4.475 1.00 93.75 100 VAL A CA 1
ATOM 763 C C . VAL A 1 100 ? -11.849 6.838 3.473 1.00 93.75 100 VAL A C 1
ATOM 765 O O . VAL A 1 100 ? -12.986 7.088 3.863 1.00 93.75 100 VAL A O 1
ATOM 768 N N . THR A 1 101 ? -11.551 6.580 2.206 1.00 91.06 101 THR A N 1
ATOM 769 C CA . THR A 1 101 ? -12.560 6.346 1.173 1.00 91.06 101 THR A CA 1
ATOM 770 C C . THR A 1 101 ? -12.532 4.872 0.799 1.00 91.06 101 THR A C 1
ATOM 772 O O . THR A 1 101 ? -11.514 4.355 0.329 1.00 91.06 101 THR A O 1
ATOM 775 N N . VAL A 1 102 ? -13.653 4.196 1.011 1.00 89.50 102 VAL A N 1
ATOM 776 C CA . VAL A 1 102 ? -13.868 2.810 0.604 1.00 89.50 102 VAL A CA 1
ATOM 777 C C . VAL A 1 102 ? -14.571 2.818 -0.753 1.00 89.50 102 VAL A C 1
ATOM 779 O O . VAL A 1 102 ? -15.633 3.435 -0.865 1.00 89.50 102 VAL A O 1
ATOM 782 N N . PRO A 1 103 ? -14.001 2.189 -1.796 1.00 83.88 103 PRO A N 1
ATOM 783 C CA . PRO A 1 103 ? -14.662 2.088 -3.086 1.00 83.88 103 PRO A CA 1
ATOM 784 C C . PRO A 1 103 ? -15.923 1.226 -2.969 1.00 83.88 103 PRO A C 1
ATOM 786 O O . PRO A 1 103 ? -15.919 0.182 -2.324 1.00 83.88 103 PRO A O 1
ATOM 789 N N . ASP A 1 104 ? -16.991 1.662 -3.627 1.00 84.19 104 ASP A N 1
ATOM 790 C CA . ASP A 1 104 ? -18.227 0.903 -3.779 1.00 84.19 104 ASP A CA 1
ATOM 791 C C . ASP A 1 104 ? -18.771 1.158 -5.189 1.00 84.19 104 ASP A C 1
ATOM 793 O O . ASP A 1 104 ? -18.534 2.206 -5.798 1.00 84.19 104 ASP A O 1
ATOM 797 N N . THR A 1 105 ? -19.520 0.191 -5.697 1.00 76.31 105 THR A N 1
ATOM 798 C CA . THR A 1 105 ? -20.158 0.168 -7.015 1.00 76.31 105 THR A CA 1
ATOM 799 C C . THR A 1 105 ? -21.186 1.274 -7.253 1.00 76.31 105 THR A C 1
ATOM 801 O O . THR A 1 105 ? -21.713 1.335 -8.354 1.00 76.31 105 THR A O 1
ATOM 804 N N . GLY A 1 106 ? -21.506 2.105 -6.252 1.00 71.19 106 GLY A N 1
ATOM 805 C CA . GLY A 1 106 ? -22.438 3.238 -6.340 1.00 71.19 106 GLY A CA 1
ATOM 806 C C . GLY A 1 106 ? -21.824 4.602 -5.999 1.00 71.19 106 GLY A C 1
ATOM 807 O O . GLY A 1 106 ? -22.565 5.552 -5.755 1.00 71.19 106 GLY A O 1
ATOM 808 N N . GLY A 1 107 ? -20.492 4.696 -5.952 1.00 68.94 107 GLY A N 1
ATOM 809 C CA . GLY A 1 107 ? -19.763 5.858 -5.444 1.00 68.94 107 GLY A CA 1
ATOM 810 C C . GLY A 1 107 ? -19.218 5.574 -4.047 1.00 68.94 107 GLY A C 1
ATOM 811 O O . GLY A 1 107 ? -19.961 5.214 -3.139 1.00 68.94 107 GLY A O 1
ATOM 812 N N . GLY A 1 108 ? -17.896 5.681 -3.896 1.00 78.62 108 GLY A N 1
ATOM 813 C CA . GLY A 1 108 ? -17.207 5.298 -2.665 1.00 78.62 108 GLY A CA 1
ATOM 814 C C . GLY A 1 108 ? -17.694 6.061 -1.431 1.00 78.62 108 GLY A C 1
ATOM 815 O O . GLY A 1 108 ? -18.082 7.228 -1.510 1.00 78.62 108 GLY A O 1
ATOM 816 N N . ARG A 1 109 ? -17.648 5.397 -0.275 1.00 85.75 109 ARG A N 1
ATOM 817 C CA . ARG A 1 109 ? -18.041 5.980 1.011 1.00 85.75 109 ARG A CA 1
ATOM 818 C C . ARG A 1 109 ? -16.823 6.500 1.760 1.00 85.75 109 ARG A C 1
ATOM 820 O O . ARG A 1 109 ? -15.840 5.778 1.921 1.00 85.75 109 ARG A O 1
ATOM 827 N N . SER A 1 110 ? -16.923 7.726 2.265 1.00 90.94 110 SER A N 1
ATOM 828 C CA . SER A 1 110 ? -15.894 8.330 3.111 1.00 90.94 110 SER A CA 1
ATOM 829 C C . SER A 1 110 ? -16.248 8.202 4.590 1.00 90.94 110 SER A C 1
ATOM 831 O O . SER A 1 110 ? -17.229 8.794 5.038 1.00 90.94 110 SER A O 1
ATOM 833 N N . ASP A 1 111 ? -15.410 7.503 5.351 1.00 93.00 111 ASP A N 1
ATOM 834 C CA . ASP A 1 111 ? -15.574 7.283 6.790 1.00 93.00 111 ASP A CA 1
ATOM 835 C C . ASP A 1 111 ? -14.386 7.875 7.567 1.00 93.00 111 ASP A C 1
ATOM 837 O O . ASP A 1 111 ? -13.254 7.902 7.080 1.00 93.00 111 ASP A O 1
ATOM 841 N N . THR A 1 112 ? -14.618 8.312 8.807 1.00 97.12 112 THR A N 1
ATOM 842 C CA . THR A 1 112 ? -13.536 8.561 9.773 1.00 97.12 112 THR A CA 1
ATOM 843 C C . THR A 1 112 ? -13.437 7.362 10.705 1.00 97.12 112 THR A C 1
ATOM 845 O O . THR A 1 112 ? -14.440 6.962 11.288 1.00 97.12 112 THR A O 1
ATOM 848 N N . VAL A 1 113 ? -12.237 6.813 10.856 1.00 97.62 113 VAL A N 1
ATOM 849 C CA . VAL A 1 113 ? -11.947 5.636 11.685 1.00 97.62 113 VAL A CA 1
ATOM 850 C C . VAL A 1 113 ? -10.735 5.896 12.574 1.00 97.62 113 VAL A C 1
ATOM 852 O O . VAL A 1 113 ? -9.868 6.718 12.254 1.00 97.62 113 VAL A O 1
ATOM 855 N N . LEU A 1 114 ? -10.665 5.215 13.710 1.00 98.19 114 LEU A N 1
ATOM 856 C CA . LEU A 1 114 ? -9.525 5.287 14.619 1.00 98.19 114 LEU A CA 1
ATOM 857 C C . LEU A 1 114 ? -8.328 4.524 14.044 1.00 98.19 114 LEU A C 1
ATOM 859 O O . LEU A 1 114 ? -8.475 3.577 13.276 1.00 98.19 114 LEU A O 1
ATOM 863 N N . ALA A 1 115 ? -7.113 4.898 14.454 1.00 97.12 115 ALA A N 1
ATOM 864 C CA . ALA A 1 115 ? -5.904 4.194 14.015 1.00 97.12 115 ALA A CA 1
ATOM 865 C C . A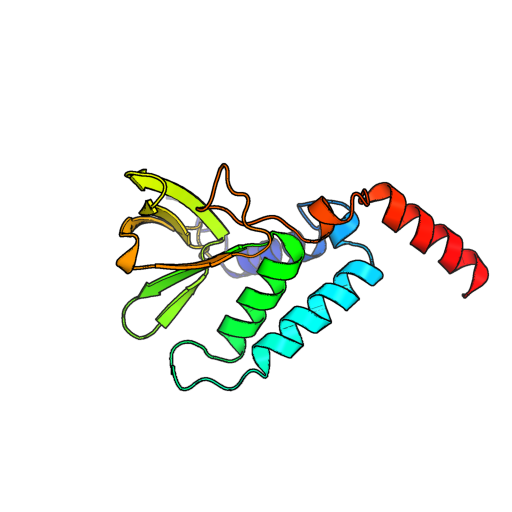LA A 1 115 ? -5.889 2.703 14.410 1.00 97.12 115 ALA A C 1
ATOM 867 O O . ALA A 1 115 ? -5.259 1.906 13.726 1.00 97.12 115 ALA A O 1
ATOM 868 N N . GLY A 1 116 ? -6.596 2.326 15.481 1.00 96.88 116 GLY A N 1
ATOM 869 C CA . GLY A 1 116 ? -6.768 0.928 15.889 1.00 96.88 116 GLY A CA 1
ATOM 870 C C . GLY A 1 116 ? -7.787 0.142 15.059 1.00 96.88 116 GLY A C 1
ATOM 871 O O . GLY A 1 116 ? -7.889 -1.062 15.236 1.00 96.88 116 GLY A O 1
ATOM 872 N N . GLU A 1 117 ? -8.531 0.797 14.164 1.00 97.44 117 GLU A N 1
ATOM 873 C CA . GLU A 1 117 ? -9.549 0.181 13.298 1.00 97.44 117 GLU A CA 1
ATOM 874 C C . GLU A 1 117 ? -9.041 -0.032 11.863 1.00 97.44 117 GLU A C 1
ATOM 876 O O . GLU A 1 117 ? -9.799 -0.427 10.976 1.00 97.44 117 GLU A O 1
ATOM 881 N N . VAL A 1 118 ? -7.758 0.240 11.615 1.00 97.06 118 VAL A N 1
ATOM 882 C CA . VAL A 1 118 ? -7.142 0.096 10.296 1.00 97.06 118 VAL A CA 1
ATOM 883 C C . VAL A 1 118 ? -5.898 -0.773 10.352 1.00 97.06 118 VAL A C 1
ATOM 885 O O . VAL A 1 118 ? -5.116 -0.728 11.299 1.00 97.06 118 VAL A O 1
ATOM 888 N N . LEU A 1 119 ? -5.684 -1.514 9.274 1.00 96.75 119 LEU A N 1
ATOM 889 C CA . LEU A 1 119 ? -4.432 -2.175 8.972 1.00 96.75 119 LEU A CA 1
ATOM 890 C C . LEU A 1 119 ? -3.752 -1.412 7.835 1.00 96.75 119 LEU A C 1
ATOM 892 O O . LEU A 1 119 ? -4.234 -1.400 6.705 1.00 96.75 119 LEU A O 1
ATOM 896 N N . HIS A 1 120 ? -2.647 -0.736 8.148 1.00 97.06 120 HIS A N 1
ATOM 897 C CA . HIS A 1 120 ? -1.942 0.124 7.199 1.00 97.06 120 HIS A CA 1
ATOM 898 C C . HIS A 1 120 ? -0.511 -0.370 6.966 1.00 97.06 120 HIS A C 1
ATOM 900 O O . HIS A 1 120 ? 0.421 -0.007 7.699 1.00 97.06 120 HIS A O 1
ATOM 906 N N . PHE A 1 121 ? -0.345 -1.161 5.908 1.00 96.44 121 PHE A N 1
ATOM 907 C CA . PHE A 1 121 ? 0.946 -1.630 5.420 1.00 96.44 121 PHE A CA 1
ATOM 908 C C . PHE A 1 121 ? 1.696 -0.500 4.722 1.00 96.44 121 PHE A C 1
ATOM 910 O O . PHE A 1 121 ? 1.119 0.234 3.922 1.00 96.44 121 PHE A O 1
ATOM 917 N N . LYS A 1 122 ? 2.986 -0.359 5.027 1.00 95.25 122 LYS A N 1
ATOM 918 C CA . LYS A 1 122 ? 3.849 0.689 4.475 1.00 95.25 122 LYS A CA 1
ATOM 919 C C . LYS A 1 122 ? 5.247 0.139 4.240 1.00 95.25 122 LYS A C 1
ATOM 921 O O . LYS A 1 122 ? 5.772 -0.578 5.089 1.00 95.25 122 LYS A O 1
ATOM 926 N N . ILE A 1 123 ? 5.865 0.539 3.136 1.00 96.19 123 ILE A N 1
ATOM 927 C CA . ILE A 1 123 ? 7.276 0.283 2.826 1.00 96.19 123 ILE A CA 1
ATOM 928 C C . ILE A 1 123 ? 7.986 1.589 2.471 1.00 96.19 123 ILE A C 1
ATOM 930 O O . ILE A 1 123 ? 7.344 2.581 2.135 1.00 96.19 123 ILE A O 1
ATOM 934 N N . GLY A 1 124 ? 9.322 1.598 2.532 1.00 93.25 124 GLY A N 1
ATOM 935 C CA . GLY A 1 124 ? 10.107 2.796 2.204 1.00 93.25 124 GLY A CA 1
ATOM 936 C C . GLY A 1 124 ? 9.713 4.005 3.050 1.00 93.25 124 GLY A C 1
ATOM 937 O O . GLY A 1 124 ? 9.543 5.098 2.516 1.00 93.25 124 GLY A O 1
ATOM 938 N N . ILE A 1 125 ? 9.486 3.771 4.342 1.00 95.06 125 ILE A N 1
ATOM 939 C CA . ILE A 1 125 ? 8.952 4.755 5.281 1.00 95.06 125 ILE A CA 1
ATOM 940 C C . ILE A 1 125 ? 10.031 5.815 5.564 1.00 95.06 125 ILE A C 1
ATOM 942 O O . ILE A 1 125 ? 11.083 5.461 6.103 1.00 95.06 125 ILE A O 1
ATOM 946 N N . PRO A 1 126 ? 9.800 7.095 5.230 1.00 86.94 126 PRO A N 1
ATOM 947 C CA . PRO A 1 126 ? 10.743 8.165 5.527 1.00 86.94 126 PRO A CA 1
ATOM 948 C C . PRO A 1 126 ? 10.678 8.588 7.004 1.00 86.94 126 PRO A C 1
ATOM 950 O O . PRO A 1 126 ? 9.620 8.529 7.638 1.00 86.94 126 PRO A O 1
ATOM 953 N N . VAL A 1 127 ? 11.799 9.065 7.553 1.00 90.06 127 VAL A N 1
ATOM 954 C CA . VAL A 1 127 ? 11.899 9.474 8.970 1.00 90.06 127 VAL A CA 1
ATOM 955 C C . VAL A 1 127 ? 11.068 10.729 9.252 1.00 90.06 127 VAL A C 1
ATOM 957 O O . VAL A 1 127 ? 10.489 10.861 10.328 1.00 90.06 127 VAL A O 1
ATOM 960 N N . GLU A 1 128 ? 10.962 11.636 8.284 1.00 90.75 128 GLU A N 1
ATOM 961 C CA . GLU A 1 128 ? 10.210 12.886 8.394 1.00 90.75 128 GLU A CA 1
ATOM 962 C C . GLU A 1 128 ? 8.685 12.696 8.335 1.00 90.75 128 GLU A C 1
ATOM 964 O O . GLU A 1 128 ? 7.939 13.569 8.779 1.00 90.75 128 GLU A O 1
ATOM 969 N N . ARG A 1 129 ? 8.207 11.561 7.804 1.00 90.06 129 ARG A N 1
ATOM 970 C CA . ARG A 1 129 ? 6.778 11.216 7.700 1.00 90.06 129 ARG A CA 1
ATOM 971 C C . ARG A 1 129 ? 6.563 9.713 7.932 1.00 90.06 129 ARG A C 1
ATOM 973 O O . ARG A 1 129 ? 6.172 8.991 7.015 1.00 90.06 129 ARG A O 1
ATOM 980 N N . PRO A 1 130 ? 6.756 9.217 9.168 1.00 92.19 130 PRO A N 1
ATOM 981 C CA . PRO A 1 130 ? 6.710 7.783 9.470 1.00 92.19 130 PRO A CA 1
ATOM 982 C C . PRO A 1 130 ? 5.319 7.142 9.301 1.00 92.19 130 PRO A C 1
ATOM 984 O O . PRO A 1 130 ? 5.159 5.925 9.397 1.00 92.19 130 PRO A O 1
ATOM 987 N N . TRP A 1 131 ? 4.288 7.953 9.059 1.00 92.50 131 TRP A N 1
ATOM 988 C CA . TRP A 1 131 ? 2.912 7.520 8.830 1.00 92.50 131 TRP A CA 1
ATOM 989 C C . TRP A 1 131 ? 2.561 7.278 7.352 1.00 92.50 131 TRP A C 1
ATOM 991 O O . TRP A 1 131 ? 1.427 6.880 7.090 1.00 92.50 131 TRP A O 1
ATOM 1001 N N . THR A 1 132 ? 3.490 7.494 6.412 1.00 91.00 132 THR A N 1
ATOM 1002 C CA . THR A 1 132 ? 3.299 7.267 4.963 1.00 91.00 132 THR A CA 1
ATOM 1003 C C . THR A 1 132 ? 4.308 6.269 4.400 1.00 91.00 132 THR A C 1
ATOM 1005 O O . THR A 1 132 ? 5.434 6.186 4.892 1.00 91.00 132 THR A O 1
ATOM 1008 N N . GLY A 1 133 ? 3.917 5.534 3.358 1.00 90.88 133 GLY A N 1
ATOM 1009 C CA . GLY A 1 133 ? 4.835 4.726 2.552 1.00 90.88 133 GLY A CA 1
ATOM 1010 C C . GLY A 1 133 ? 5.426 5.501 1.371 1.00 90.88 133 GLY A C 1
ATOM 1011 O O . GLY A 1 133 ? 4.982 6.600 1.048 1.00 90.88 133 GLY A O 1
ATOM 1012 N N . THR A 1 134 ? 6.426 4.911 0.716 1.00 89.56 134 THR A N 1
ATOM 1013 C CA . THR A 1 134 ? 6.983 5.422 -0.545 1.00 89.56 134 THR A CA 1
ATOM 1014 C C . THR A 1 134 ? 7.049 4.304 -1.575 1.00 89.56 134 THR A C 1
ATOM 1016 O O . THR A 1 134 ? 7.567 3.218 -1.290 1.00 89.56 134 THR A O 1
ATOM 1019 N N . SER A 1 135 ? 6.590 4.583 -2.794 1.00 85.81 135 SER A N 1
ATOM 1020 C CA . SER A 1 135 ? 6.673 3.653 -3.921 1.00 85.81 135 SER A CA 1
ATOM 1021 C C . SER A 1 135 ? 8.118 3.203 -4.199 1.00 85.81 135 SER A C 1
ATOM 1023 O O . SER A 1 135 ? 9.032 4.037 -4.195 1.00 85.81 135 SER A O 1
ATOM 1025 N N . PRO A 1 136 ? 8.356 1.908 -4.480 1.00 88.12 136 PRO A N 1
ATOM 1026 C CA . PRO A 1 136 ? 9.627 1.428 -5.019 1.00 88.12 136 PRO A CA 1
ATOM 1027 C C . PRO A 1 136 ? 10.069 2.180 -6.281 1.00 88.12 136 PRO A C 1
ATOM 1029 O O . PRO A 1 136 ? 11.245 2.515 -6.391 1.00 88.12 136 PRO A O 1
ATOM 1032 N N . LEU A 1 137 ? 9.137 2.518 -7.182 1.00 81.06 137 LEU A N 1
ATOM 1033 C CA . LEU A 1 137 ? 9.436 3.237 -8.429 1.00 81.06 137 LEU A CA 1
ATOM 1034 C C . LEU A 1 137 ? 9.981 4.639 -8.157 1.00 81.06 137 LEU A C 1
ATOM 1036 O O . LEU A 1 137 ? 10.978 5.047 -8.744 1.00 81.06 137 LEU A O 1
ATOM 1040 N N . HIS A 1 138 ? 9.384 5.340 -7.191 1.00 79.06 138 HIS A N 1
ATOM 1041 C CA . HIS A 1 138 ? 9.873 6.649 -6.766 1.00 79.06 138 HIS A CA 1
ATOM 1042 C C . HIS A 1 138 ? 11.294 6.568 -6.183 1.00 79.06 138 HIS A C 1
ATOM 1044 O O . HIS A 1 138 ? 12.085 7.490 -6.355 1.00 79.06 138 HIS A O 1
ATOM 1050 N N . ARG A 1 139 ? 11.651 5.469 -5.502 1.00 81.00 139 ARG A N 1
ATOM 1051 C CA . ARG A 1 139 ? 13.015 5.269 -4.976 1.00 81.00 139 ARG A CA 1
ATOM 1052 C C . ARG A 1 139 ? 14.025 4.844 -6.039 1.00 81.00 139 ARG A C 1
ATOM 1054 O O . ARG A 1 139 ? 15.209 5.099 -5.857 1.00 81.00 139 ARG A O 1
ATOM 1061 N N . ALA A 1 140 ? 13.578 4.195 -7.112 1.00 80.44 140 ALA A N 1
ATOM 1062 C CA . ALA A 1 140 ? 14.443 3.774 -8.210 1.00 80.44 140 ALA A CA 1
ATOM 1063 C C . ALA A 1 140 ? 14.904 4.948 -9.092 1.00 80.44 140 ALA A C 1
ATOM 1065 O O . ALA A 1 140 ? 15.762 4.754 -9.946 1.00 80.44 140 ALA A O 1
ATOM 1066 N N . SER A 1 141 ? 14.342 6.151 -8.902 1.00 74.06 141 SER A N 1
ATOM 1067 C CA . SER A 1 141 ? 14.605 7.342 -9.727 1.00 74.06 141 SER A CA 1
ATOM 1068 C C . SER A 1 141 ? 14.370 7.118 -11.228 1.00 74.06 141 SER A C 1
ATOM 1070 O O . SER A 1 141 ? 14.843 7.894 -12.054 1.00 74.06 141 SER A O 1
ATOM 1072 N N . LEU A 1 142 ? 13.634 6.064 -11.585 1.00 69.69 142 LEU A N 1
ATOM 1073 C CA . LEU A 1 142 ? 13.245 5.762 -12.953 1.00 69.69 142 LEU A CA 1
ATOM 1074 C C . LEU A 1 142 ? 11.946 6.498 -13.242 1.00 69.69 142 LEU A C 1
ATOM 1076 O O . LEU A 1 142 ? 10.929 6.272 -12.580 1.00 69.69 142 LEU A O 1
ATOM 1080 N N . THR A 1 143 ? 11.975 7.388 -14.231 1.00 73.25 143 THR A N 1
ATOM 1081 C CA . THR A 1 143 ? 10.731 7.961 -14.725 1.00 73.25 143 THR A CA 1
ATOM 1082 C C . THR A 1 143 ? 9.999 6.920 -15.554 1.00 73.25 143 THR A C 1
ATOM 1084 O O . THR A 1 143 ? 10.584 6.059 -16.212 1.00 73.25 143 THR A O 1
ATOM 1087 N N . ALA A 1 144 ? 8.683 7.036 -15.528 1.00 71.12 144 ALA A N 1
ATOM 1088 C CA . ALA A 1 144 ? 7.794 6.267 -16.366 1.00 71.12 144 ALA A CA 1
ATOM 1089 C C . ALA A 1 144 ? 8.158 6.313 -17.855 1.00 71.12 144 ALA A C 1
ATOM 1091 O O . ALA A 1 144 ? 8.174 5.289 -18.527 1.00 71.12 144 ALA A O 1
ATOM 1092 N N . GLU A 1 145 ? 8.480 7.509 -18.338 1.00 73.50 145 GLU A N 1
ATOM 1093 C CA . GLU A 1 145 ? 8.852 7.761 -19.725 1.00 73.50 145 GLU A CA 1
ATOM 1094 C C . GLU A 1 145 ? 10.197 7.125 -20.083 1.00 73.50 145 GLU A C 1
ATOM 1096 O O . GLU A 1 145 ? 10.316 6.517 -21.139 1.00 73.50 145 GLU A O 1
ATOM 1101 N N . MET A 1 146 ? 11.186 7.188 -19.183 1.00 80.75 146 MET A N 1
ATOM 1102 C CA . MET A 1 146 ? 12.472 6.522 -19.392 1.00 80.75 146 MET A CA 1
ATOM 1103 C C . MET A 1 146 ? 12.294 5.009 -19.510 1.00 80.75 146 MET A C 1
ATOM 1105 O O . MET A 1 146 ? 12.890 4.392 -20.387 1.00 80.75 146 MET A O 1
ATOM 1109 N N . LEU A 1 147 ? 11.482 4.409 -18.637 1.00 82.94 147 LEU A N 1
ATOM 1110 C CA . LEU A 1 147 ? 11.273 2.967 -18.665 1.00 82.94 147 LEU A CA 1
ATOM 1111 C C . LEU A 1 147 ? 10.500 2.531 -19.913 1.00 82.94 147 LEU A C 1
ATOM 1113 O O . LEU A 1 147 ? 10.905 1.575 -20.564 1.00 82.94 147 LEU A O 1
ATOM 1117 N N . TYR A 1 148 ? 9.454 3.274 -20.281 1.00 82.44 148 TYR A N 1
ATOM 1118 C CA . TYR A 1 148 ? 8.726 3.047 -21.526 1.00 82.44 148 TYR A CA 1
ATOM 1119 C C . TYR A 1 148 ? 9.650 3.144 -22.746 1.00 82.44 148 TYR A C 1
ATOM 1121 O O . TYR A 1 148 ? 9.664 2.239 -23.569 1.00 82.44 148 TYR A O 1
ATOM 1129 N N . ALA A 1 149 ? 10.475 4.193 -22.833 1.00 84.81 149 ALA A N 1
ATOM 1130 C CA . ALA A 1 149 ? 11.403 4.375 -23.947 1.00 84.81 149 ALA A CA 1
ATOM 1131 C C . ALA A 1 149 ? 12.430 3.235 -24.056 1.00 84.81 149 ALA A C 1
ATOM 1133 O O . ALA A 1 149 ? 12.818 2.860 -25.159 1.00 84.81 149 ALA A O 1
ATOM 1134 N N . VAL A 1 150 ? 12.869 2.670 -22.926 1.00 86.38 150 VAL A N 1
ATOM 1135 C CA . VAL A 1 150 ? 13.756 1.498 -22.916 1.00 86.38 150 VAL A CA 1
ATOM 1136 C C . VAL A 1 150 ? 13.026 0.246 -23.403 1.00 86.38 150 VAL A C 1
ATOM 1138 O O . VAL A 1 150 ? 13.596 -0.504 -24.188 1.00 86.38 150 VAL A O 1
ATOM 1141 N N . GLU A 1 151 ? 11.789 0.010 -22.963 1.00 86.06 151 GLU A N 1
ATOM 1142 C CA . GLU A 1 151 ? 10.995 -1.135 -23.429 1.00 86.06 151 GLU A CA 1
ATOM 1143 C C . GLU A 1 151 ? 10.695 -1.057 -24.926 1.00 86.06 151 GLU A C 1
ATOM 1145 O O . GLU A 1 151 ? 10.891 -2.043 -25.631 1.00 86.06 151 GLU A O 1
ATOM 1150 N N . ASP A 1 152 ? 10.292 0.119 -25.408 1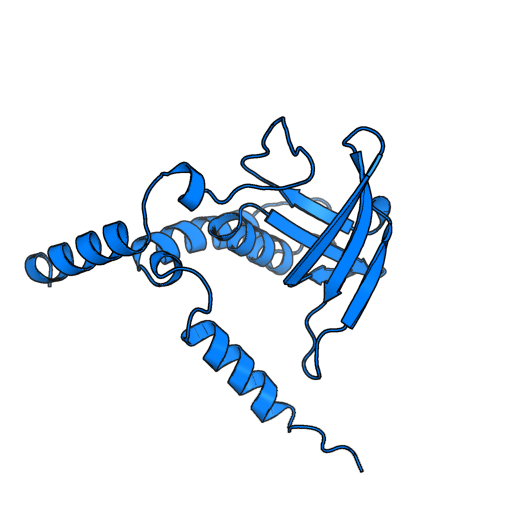.00 87.38 152 ASP A N 1
ATOM 1151 C CA . ASP A 1 152 ? 10.016 0.395 -26.820 1.00 87.38 152 ASP A CA 1
ATOM 1152 C C . ASP A 1 152 ? 11.271 0.169 -27.682 1.00 87.38 152 ASP A C 1
ATOM 1154 O O . ASP A 1 152 ? 11.244 -0.602 -28.639 1.00 87.38 152 ASP A O 1
ATOM 1158 N N . ALA A 1 153 ? 12.422 0.715 -27.268 1.00 88.31 153 ALA A N 1
ATOM 1159 C CA . ALA A 1 153 ? 13.687 0.520 -27.978 1.00 88.31 153 ALA A CA 1
ATOM 1160 C C . ALA A 1 153 ? 14.166 -0.945 -28.001 1.00 88.31 153 ALA A C 1
ATOM 1162 O O . ALA A 1 153 ? 14.848 -1.358 -28.939 1.00 88.31 153 ALA A O 1
ATOM 1163 N N . LEU A 1 154 ? 13.858 -1.733 -26.964 1.00 86.81 154 LEU A N 1
ATOM 1164 C CA . LEU A 1 154 ? 14.199 -3.158 -26.918 1.00 86.81 154 LEU A CA 1
ATOM 1165 C C . LEU A 1 154 ? 13.216 -4.014 -27.723 1.00 86.81 154 LEU A C 1
ATOM 1167 O O . LEU A 1 154 ? 13.633 -5.035 -28.273 1.00 86.81 154 LEU A O 1
ATOM 1171 N N . ALA A 1 155 ? 11.945 -3.614 -27.818 1.00 86.44 155 ALA A N 1
ATOM 1172 C CA . ALA A 1 155 ? 10.950 -4.316 -28.620 1.00 86.44 155 ALA A CA 1
ATOM 1173 C C . ALA A 1 155 ? 11.399 -4.404 -30.086 1.00 86.44 155 ALA A C 1
ATOM 1175 O O . ALA A 1 155 ? 11.410 -5.491 -30.653 1.00 86.44 155 ALA A O 1
ATOM 1176 N N . ASP A 1 156 ? 11.914 -3.318 -30.661 1.00 81.38 156 ASP A N 1
ATOM 1177 C CA . ASP A 1 156 ? 12.418 -3.311 -32.043 1.00 81.38 156 ASP A CA 1
ATOM 1178 C C . ASP A 1 156 ? 13.576 -4.298 -32.307 1.00 81.38 156 ASP A C 1
ATOM 1180 O O . ASP A 1 156 ? 13.828 -4.671 -33.452 1.00 81.38 156 ASP A O 1
ATOM 1184 N N . VAL A 1 157 ? 14.307 -4.722 -31.268 1.00 86.25 157 VAL A N 1
ATOM 1185 C CA . VAL A 1 157 ? 15.471 -5.621 -31.387 1.00 86.25 157 VAL A CA 1
ATOM 1186 C C . VAL A 1 157 ? 15.110 -7.087 -31.142 1.00 86.25 157 VAL A C 1
ATOM 1188 O O . VAL A 1 157 ? 15.735 -7.978 -31.719 1.00 86.25 157 VAL A O 1
ATOM 1191 N N . PHE A 1 158 ? 14.148 -7.349 -30.256 1.00 77.81 158 PHE A N 1
ATOM 1192 C CA . PHE A 1 158 ? 13.835 -8.693 -29.756 1.00 77.81 158 PHE A CA 1
ATOM 1193 C C . PHE A 1 158 ? 12.479 -9.245 -30.224 1.00 77.81 158 PHE A C 1
ATOM 1195 O O . PHE A 1 158 ? 12.086 -10.320 -29.761 1.00 77.81 158 PHE A O 1
ATOM 1202 N N . THR A 1 159 ? 11.796 -8.554 -31.141 1.00 57.44 159 THR A N 1
ATOM 1203 C CA . THR A 1 159 ? 10.554 -9.016 -31.789 1.00 57.44 159 THR A CA 1
ATOM 1204 C C . THR A 1 159 ? 10.794 -9.350 -33.256 1.00 57.44 159 THR A C 1
ATOM 1206 O O . THR A 1 159 ? 10.232 -10.370 -33.717 1.00 57.44 159 THR A O 1
#